Protein AF-A0A8T3XMV0-F1 (afdb_monomer)

Sequence (163 aa):
MKPFQNVVKEINRTLTEMILFENIVNTTIVFLVFYLILTVIDFSPFLAFIPALAYLGFYSYMSFRSYKPGIVESKYSPLREKLRTAADNVGLENPVVEELQYEVTSEMKNVGLSMFINPRTLSYRIFAVMVLSFLIIFTSTLNIKFLEFARKVPDIFAISRLM

Solvent-accessible surface area (backbone atoms only — not comparable to full-atom values): 9116 Å² total; per-residue (Å²): 130,67,67,51,61,48,52,55,50,50,53,52,47,54,52,48,56,47,53,52,49,54,50,50,53,52,28,49,42,51,25,50,54,42,28,44,54,28,47,37,65,72,41,74,47,75,59,23,53,55,65,21,51,51,49,42,52,52,52,50,56,52,58,71,67,54,61,79,67,54,62,61,45,70,74,34,75,83,52,34,59,59,50,48,54,44,60,78,43,69,86,55,96,43,76,70,54,52,51,50,40,50,52,51,44,53,51,57,70,68,52,55,70,66,80,80,50,61,65,67,65,54,50,55,51,54,50,49,45,52,54,50,54,50,50,43,54,52,43,62,72,68,62,53,39,53,62,58,52,64,62,48,53,62,56,58,60,52,56,68,72,77,111

Mean predicted aligned error: 12.95 Å

pLDDT: mean 73.53, std 13.19, range [45.25, 95.88]

Structure (mmCIF, N/CA/C/O backbone):
data_AF-A0A8T3XMV0-F1
#
_entry.id   AF-A0A8T3XMV0-F1
#
loop_
_atom_site.group_PDB
_atom_site.id
_atom_site.type_symbol
_atom_site.label_ato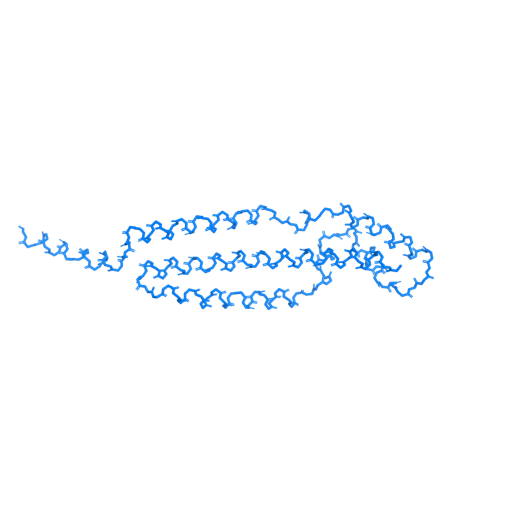m_id
_atom_site.label_alt_id
_atom_site.label_comp_id
_atom_site.label_asym_id
_atom_site.label_entity_id
_atom_site.label_seq_id
_atom_site.pdbx_PDB_ins_code
_atom_site.Cartn_x
_atom_site.Cartn_y
_atom_site.Cartn_z
_atom_site.occupancy
_atom_site.B_iso_or_equiv
_atom_site.auth_seq_id
_atom_site.auth_comp_id
_atom_site.auth_asym_id
_atom_site.auth_atom_id
_atom_site.pdbx_PDB_model_num
ATOM 1 N N . MET A 1 1 ? -25.821 2.381 26.642 1.00 52.81 1 MET A N 1
ATOM 2 C CA . MET A 1 1 ? -25.883 1.411 25.512 1.00 52.81 1 MET A CA 1
ATOM 3 C C . MET A 1 1 ? -25.260 1.876 24.179 1.00 52.81 1 MET A C 1
ATOM 5 O O . MET A 1 1 ? -24.504 1.109 23.607 1.00 52.81 1 MET A O 1
ATOM 9 N N . LYS A 1 2 ? -25.519 3.088 23.646 1.00 56.31 2 LYS A N 1
ATOM 10 C CA . LYS A 1 2 ? -24.987 3.537 22.328 1.00 56.31 2 LYS A CA 1
ATOM 11 C C . LYS A 1 2 ? -23.521 4.044 22.267 1.00 56.31 2 LYS A C 1
ATOM 13 O O . LYS A 1 2 ? -22.920 3.902 21.205 1.00 56.31 2 LYS A O 1
ATOM 18 N N . PRO A 1 3 ? -22.912 4.639 23.316 1.00 64.94 3 PRO A N 1
ATOM 19 C CA . PRO A 1 3 ? -21.634 5.340 23.143 1.00 64.94 3 PRO A CA 1
ATOM 20 C C . PRO A 1 3 ? -20.440 4.394 22.943 1.00 64.94 3 PRO A C 1
ATOM 22 O O . PRO A 1 3 ? -19.643 4.629 22.040 1.00 64.94 3 PRO A O 1
ATOM 25 N N . PHE A 1 4 ? -20.351 3.297 23.702 1.00 65.00 4 PHE A N 1
ATOM 26 C CA . PHE A 1 4 ? -19.241 2.338 23.614 1.00 65.00 4 PHE A CA 1
ATOM 27 C C . PHE A 1 4 ? -19.183 1.625 22.253 1.00 65.00 4 PHE A C 1
ATOM 29 O O . PHE A 1 4 ? -18.163 1.659 21.568 1.00 65.00 4 PHE A O 1
ATOM 36 N N . GLN A 1 5 ? -20.305 1.048 21.805 1.00 66.12 5 GLN A N 1
ATOM 37 C CA . GLN A 1 5 ? -20.382 0.371 20.504 1.00 66.12 5 GLN A CA 1
ATOM 38 C C . GLN A 1 5 ? -20.077 1.321 19.339 1.00 66.12 5 GLN A C 1
ATOM 40 O O . GLN A 1 5 ? -19.433 0.917 18.371 1.00 66.12 5 GLN A O 1
ATOM 45 N N . ASN A 1 6 ? -20.497 2.586 19.437 1.00 70.06 6 ASN A N 1
ATOM 46 C CA . ASN A 1 6 ? -20.202 3.591 18.421 1.00 70.06 6 ASN A CA 1
ATOM 47 C C . ASN A 1 6 ? -18.707 3.918 18.359 1.00 70.06 6 ASN A C 1
ATOM 49 O O . ASN A 1 6 ? -18.157 3.932 17.264 1.00 70.06 6 ASN A O 1
ATOM 53 N N . VAL A 1 7 ? -18.041 4.095 19.504 1.00 68.38 7 VAL A N 1
ATOM 54 C CA . VAL A 1 7 ? -16.595 4.378 19.561 1.00 68.38 7 VAL A CA 1
ATOM 55 C C . VAL A 1 7 ? -15.772 3.195 19.046 1.00 68.38 7 VAL A C 1
ATOM 57 O O . VAL A 1 7 ? -14.862 3.371 18.236 1.00 68.38 7 VAL A O 1
ATOM 60 N N . VAL A 1 8 ? -16.135 1.966 19.420 1.00 69.69 8 VAL A N 1
ATOM 61 C CA . VAL A 1 8 ? -15.483 0.752 18.899 1.00 69.69 8 VAL A CA 1
ATOM 62 C C . VAL A 1 8 ? -15.689 0.616 17.388 1.00 69.69 8 VAL A C 1
ATOM 64 O O . VAL A 1 8 ? -14.763 0.261 16.655 1.00 69.69 8 VAL A O 1
ATOM 67 N N . LYS A 1 9 ? -16.896 0.902 16.891 1.00 70.62 9 LYS A N 1
ATOM 68 C CA . LYS A 1 9 ? -17.205 0.860 15.457 1.00 70.62 9 LYS A CA 1
ATOM 69 C C . LYS A 1 9 ? -16.451 1.940 14.680 1.00 70.62 9 LYS A C 1
ATOM 71 O O . LYS A 1 9 ? -15.984 1.664 13.579 1.00 70.62 9 LYS A O 1
ATOM 76 N N . GLU A 1 10 ? -16.316 3.133 15.247 1.00 71.25 10 GLU A N 1
ATOM 77 C CA . GLU A 1 10 ? -15.574 4.252 14.666 1.00 71.25 10 GLU A CA 1
ATOM 78 C C . GLU A 1 10 ? -14.084 3.925 14.538 1.00 71.25 10 GLU A C 1
ATOM 80 O O . GLU A 1 10 ? -13.534 4.009 13.443 1.00 71.25 10 GLU A O 1
ATOM 85 N N . ILE A 1 11 ? -13.453 3.427 15.605 1.00 71.56 11 ILE A N 1
ATOM 86 C CA . ILE A 1 11 ? -12.041 3.020 15.575 1.00 71.56 11 ILE A CA 1
ATOM 87 C C . ILE A 1 11 ? -11.817 1.898 14.556 1.00 71.56 11 ILE A C 1
ATOM 89 O O . ILE A 1 11 ? -10.907 1.983 13.732 1.00 71.56 11 ILE A O 1
ATOM 93 N N . ASN A 1 12 ? -12.674 0.873 14.543 1.00 71.31 12 ASN A N 1
ATOM 94 C CA . ASN A 1 12 ? -12.577 -0.214 13.565 1.00 71.31 12 ASN A CA 1
ATOM 95 C C . ASN A 1 12 ? -12.748 0.268 12.121 1.00 71.31 12 ASN A C 1
ATOM 97 O O . ASN A 1 12 ? -12.075 -0.235 11.217 1.00 71.31 12 ASN A O 1
ATOM 101 N N . ARG A 1 13 ? -13.641 1.234 11.891 1.00 74.56 13 ARG A N 1
ATOM 102 C CA . ARG A 1 13 ? -13.824 1.845 10.576 1.00 74.56 13 ARG A CA 1
ATOM 103 C C . ARG A 1 13 ? -12.554 2.568 10.143 1.00 74.56 13 ARG A C 1
ATOM 105 O O . ARG A 1 13 ? -12.054 2.270 9.065 1.00 74.56 13 ARG A O 1
ATOM 112 N N . THR A 1 14 ? -11.994 3.418 10.997 1.00 71.69 14 THR A N 1
ATOM 113 C CA . THR A 1 14 ? -10.758 4.155 10.707 1.00 71.69 14 THR A CA 1
ATOM 114 C C . THR A 1 14 ? -9.579 3.216 10.449 1.00 71.69 14 THR A C 1
ATOM 116 O O . THR A 1 14 ? -8.825 3.411 9.498 1.00 71.69 14 THR A O 1
ATOM 119 N N . LEU A 1 15 ? -9.441 2.141 11.233 1.00 71.81 15 LEU A N 1
ATOM 120 C CA . LEU A 1 15 ? -8.428 1.105 11.000 1.00 71.81 15 LEU A CA 1
ATOM 121 C C . LEU A 1 15 ? -8.628 0.393 9.658 1.00 71.81 15 LEU A C 1
ATOM 123 O O . LEU A 1 15 ? -7.661 0.138 8.946 1.00 71.81 15 LEU A O 1
ATOM 127 N N . THR A 1 16 ? -9.875 0.089 9.294 1.00 71.56 16 THR A N 1
ATOM 128 C CA . THR A 1 16 ? -10.190 -0.555 8.012 1.00 71.56 16 THR A CA 1
ATOM 129 C C . THR A 1 16 ? -9.875 0.370 6.840 1.00 71.56 16 THR A C 1
ATOM 131 O O . THR A 1 16 ? -9.231 -0.058 5.886 1.00 71.56 16 THR A O 1
ATOM 134 N N . GLU A 1 17 ? -10.284 1.638 6.917 1.00 78.44 17 GLU A N 1
ATOM 135 C CA . GLU A 1 17 ? -9.969 2.661 5.914 1.00 78.44 17 GLU A CA 1
ATOM 136 C C . GLU A 1 17 ? -8.449 2.815 5.750 1.00 78.44 17 GLU A C 1
ATOM 138 O O . GLU A 1 17 ? -7.945 2.892 4.630 1.00 78.44 17 GLU A O 1
ATOM 143 N N . MET A 1 18 ? -7.699 2.746 6.851 1.00 76.56 18 MET A N 1
ATOM 144 C CA . MET A 1 18 ? -6.241 2.798 6.830 1.00 76.56 18 MET A CA 1
ATOM 145 C C . MET A 1 18 ? -5.585 1.565 6.206 1.00 76.56 18 MET A C 1
ATOM 147 O O . MET A 1 18 ? -4.686 1.713 5.381 1.00 76.56 18 MET A O 1
ATOM 151 N N . ILE A 1 19 ? -6.017 0.355 6.572 1.00 76.75 19 ILE A N 1
ATOM 152 C CA . ILE A 1 19 ? -5.503 -0.890 5.978 1.00 76.75 19 ILE A CA 1
ATOM 153 C C . ILE A 1 19 ? -5.787 -0.902 4.473 1.00 76.75 19 ILE A C 1
ATOM 155 O O . ILE A 1 19 ? -4.921 -1.269 3.679 1.00 76.75 19 ILE A O 1
ATOM 159 N N . LEU A 1 20 ? -6.979 -0.455 4.066 1.00 79.44 20 LEU A N 1
ATOM 160 C CA . LEU A 1 20 ? -7.325 -0.296 2.655 1.00 79.44 20 LEU A CA 1
ATOM 161 C C . LEU A 1 20 ? -6.396 0.704 1.964 1.00 79.44 20 LEU A C 1
ATOM 163 O O . LEU A 1 20 ? -5.870 0.392 0.898 1.00 79.44 20 LEU A O 1
ATOM 167 N N . PHE A 1 21 ? -6.138 1.861 2.577 1.00 84.25 21 PHE A N 1
ATOM 168 C CA . PHE A 1 21 ? -5.205 2.849 2.039 1.00 84.25 21 PHE A CA 1
ATOM 169 C C . PHE A 1 21 ? -3.791 2.275 1.870 1.00 84.25 21 PHE A C 1
ATOM 171 O O . PHE A 1 21 ? -3.196 2.397 0.800 1.00 84.25 21 PHE A O 1
ATOM 178 N N . GLU A 1 22 ? -3.265 1.590 2.887 1.00 83.00 22 GLU A N 1
ATOM 179 C CA 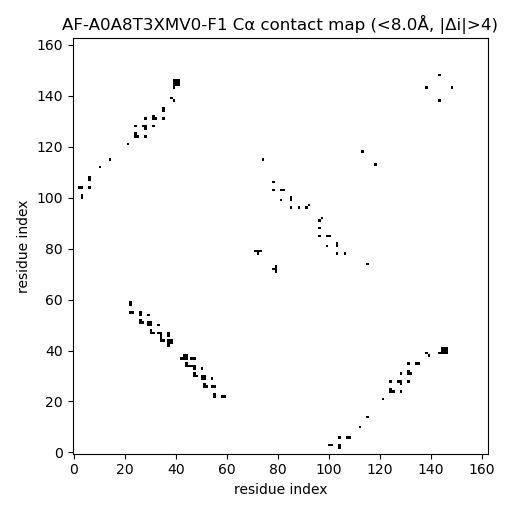. GLU A 1 22 ? -1.944 0.960 2.842 1.00 83.00 22 GLU A CA 1
ATOM 180 C C . GLU A 1 22 ? -1.854 -0.106 1.733 1.00 83.00 22 GLU A C 1
ATOM 182 O O . GLU A 1 22 ? -0.871 -0.154 0.985 1.00 83.00 22 GLU A O 1
ATOM 187 N N . ASN A 1 23 ? -2.901 -0.920 1.578 1.00 84.94 23 ASN A N 1
ATOM 188 C CA . ASN A 1 23 ? -2.993 -1.933 0.528 1.00 84.94 23 ASN A CA 1
ATOM 189 C C . ASN A 1 23 ? -3.072 -1.318 -0.875 1.00 84.94 23 ASN A C 1
ATOM 191 O O . ASN A 1 23 ? -2.448 -1.842 -1.801 1.00 84.94 23 ASN A O 1
ATOM 195 N N . ILE A 1 24 ? -3.785 -0.200 -1.040 1.00 86.38 24 ILE A N 1
ATOM 196 C CA . ILE A 1 24 ? -3.834 0.544 -2.304 1.00 86.38 24 ILE A CA 1
ATOM 197 C C . ILE A 1 24 ? -2.442 1.072 -2.650 1.00 86.38 24 ILE A C 1
ATOM 199 O O . ILE A 1 24 ? -1.966 0.827 -3.754 1.00 86.38 24 ILE A O 1
ATOM 203 N N . VAL A 1 25 ? -1.748 1.720 -1.707 1.00 89.50 25 VAL A N 1
ATOM 204 C CA . VAL A 1 25 ? -0.385 2.230 -1.935 1.00 89.50 25 VAL A CA 1
ATOM 205 C C . VAL A 1 25 ? 0.567 1.098 -2.337 1.00 89.50 25 VAL A C 1
ATOM 207 O O . VAL A 1 25 ? 1.306 1.238 -3.310 1.00 89.50 25 VAL A O 1
ATOM 210 N N . ASN A 1 26 ? 0.523 -0.046 -1.648 1.00 88.12 26 ASN A N 1
ATOM 211 C CA . ASN A 1 26 ? 1.341 -1.211 -2.003 1.00 88.12 26 ASN A CA 1
ATOM 212 C C . ASN A 1 26 ? 1.023 -1.747 -3.400 1.00 88.12 26 ASN A C 1
ATOM 214 O O . ASN A 1 26 ? 1.933 -2.038 -4.172 1.00 88.12 26 ASN A O 1
ATOM 218 N N . THR A 1 27 ? -0.262 -1.855 -3.733 1.00 89.88 27 THR A N 1
ATOM 219 C CA . THR A 1 27 ? -0.698 -2.301 -5.060 1.00 89.88 27 THR A CA 1
ATOM 220 C C . THR A 1 27 ? -0.192 -1.351 -6.141 1.00 89.88 27 THR A C 1
ATOM 222 O O . THR A 1 27 ? 0.311 -1.805 -7.167 1.00 89.88 27 THR A O 1
ATOM 225 N N . THR A 1 28 ? -0.256 -0.041 -5.899 1.00 91.62 28 THR A N 1
ATOM 226 C CA . THR A 1 28 ? 0.287 0.974 -6.806 1.00 91.62 28 THR A CA 1
ATOM 227 C C . THR A 1 28 ? 1.789 0.797 -7.006 1.00 91.62 28 THR A C 1
ATOM 229 O O . THR A 1 28 ? 2.253 0.862 -8.138 1.00 91.62 28 THR A O 1
ATOM 232 N N . ILE A 1 29 ? 2.560 0.512 -5.951 1.00 92.44 29 ILE A N 1
ATOM 233 C CA . ILE A 1 29 ? 3.999 0.229 -6.087 1.00 92.44 29 ILE A CA 1
ATOM 234 C C . ILE A 1 29 ? 4.227 -0.993 -6.980 1.00 92.44 29 ILE A C 1
ATOM 236 O O . ILE A 1 29 ? 5.021 -0.915 -7.914 1.00 92.44 29 ILE A O 1
ATOM 240 N N . VAL A 1 30 ? 3.519 -2.099 -6.730 1.00 91.19 30 VAL A N 1
ATOM 241 C CA . VAL A 1 30 ? 3.629 -3.321 -7.546 1.00 91.19 30 VAL A CA 1
ATOM 24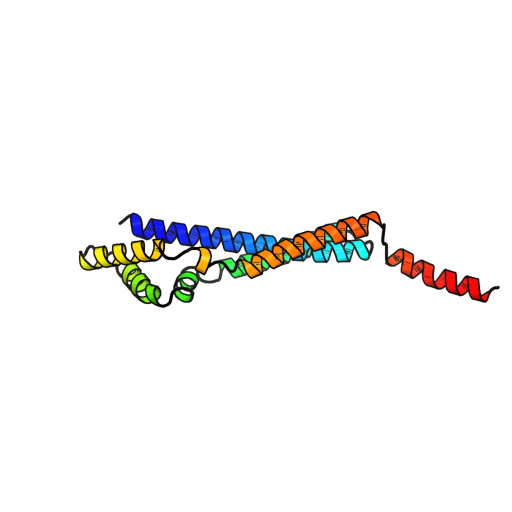2 C C . VAL A 1 30 ? 3.305 -3.014 -9.007 1.00 91.19 30 VAL A C 1
ATOM 244 O O . VAL A 1 30 ? 4.094 -3.345 -9.890 1.00 91.19 30 VAL A O 1
ATOM 247 N N . PHE A 1 31 ? 2.196 -2.318 -9.263 1.00 92.88 31 PHE A N 1
ATOM 248 C CA . PHE A 1 31 ? 1.820 -1.877 -10.602 1.00 92.88 31 PHE A CA 1
ATOM 249 C C . PHE A 1 31 ? 2.936 -1.069 -11.274 1.00 92.88 31 PHE A C 1
ATOM 251 O O . PHE A 1 31 ? 3.339 -1.404 -12.383 1.00 92.88 31 PHE A O 1
ATOM 258 N N . LEU A 1 32 ? 3.469 -0.046 -10.600 1.00 92.75 32 LEU A N 1
ATOM 259 C CA . LEU A 1 32 ? 4.500 0.832 -11.158 1.00 92.75 32 LEU A CA 1
ATOM 260 C C . LEU A 1 32 ? 5.809 0.090 -11.446 1.00 92.75 32 LEU A C 1
ATOM 262 O O . LEU A 1 32 ? 6.436 0.343 -12.472 1.00 92.75 32 LEU A O 1
ATOM 266 N N . VAL A 1 33 ? 6.213 -0.844 -10.582 1.00 92.81 33 VAL A N 1
ATOM 267 C CA . VAL A 1 33 ? 7.409 -1.670 -10.805 1.00 92.81 33 VAL A CA 1
ATOM 268 C C . VAL A 1 33 ? 7.241 -2.530 -12.056 1.00 92.81 33 VAL A C 1
ATOM 270 O O . VAL A 1 33 ? 8.100 -2.505 -12.935 1.00 92.81 33 VAL A O 1
ATOM 273 N N . PHE A 1 34 ? 6.125 -3.255 -12.176 1.00 91.19 34 PHE A N 1
ATOM 274 C CA . PHE A 1 34 ? 5.864 -4.074 -13.361 1.00 91.19 34 PHE A CA 1
ATOM 275 C C . PHE A 1 34 ? 5.708 -3.221 -14.620 1.00 91.19 34 PHE A C 1
ATOM 277 O O . PHE A 1 34 ? 6.249 -3.576 -15.663 1.00 91.19 34 PHE A O 1
ATOM 284 N N . TYR A 1 35 ? 5.033 -2.077 -14.524 1.00 90.75 35 TYR A N 1
ATOM 285 C CA . TYR A 1 35 ? 4.889 -1.139 -15.631 1.00 90.75 35 TYR A CA 1
ATOM 286 C C . TYR A 1 35 ? 6.253 -0.666 -16.138 1.00 90.75 35 TYR A C 1
ATOM 288 O O . TYR A 1 35 ? 6.508 -0.695 -17.342 1.00 90.75 35 TYR A O 1
ATOM 296 N N . LEU A 1 36 ? 7.148 -0.276 -15.227 1.00 89.50 36 LEU A N 1
ATOM 297 C CA . LEU A 1 36 ? 8.496 0.165 -15.570 1.00 89.50 36 LEU A CA 1
ATOM 298 C C . LEU A 1 36 ? 9.289 -0.956 -16.251 1.00 89.50 36 LEU A C 1
ATOM 300 O O . LEU A 1 36 ? 9.872 -0.724 -17.306 1.00 89.50 36 LEU A O 1
ATOM 304 N N . ILE A 1 37 ? 9.259 -2.176 -15.705 1.00 87.75 37 ILE A N 1
ATOM 305 C CA . ILE A 1 37 ? 9.949 -3.336 -16.292 1.00 87.75 37 ILE A CA 1
ATOM 306 C C . ILE A 1 37 ? 9.436 -3.623 -17.708 1.00 87.75 37 ILE A C 1
ATOM 308 O O . ILE A 1 37 ? 10.232 -3.773 -18.632 1.00 87.75 37 ILE A O 1
ATOM 312 N N . LEU A 1 38 ? 8.115 -3.672 -17.900 1.00 87.19 38 LEU A N 1
ATOM 313 C CA . LEU A 1 38 ? 7.523 -3.959 -19.209 1.00 87.19 38 LEU A CA 1
ATOM 314 C C . LEU A 1 38 ? 7.822 -2.860 -20.231 1.00 87.19 38 LEU A C 1
ATOM 316 O O . LEU A 1 38 ? 8.135 -3.171 -21.378 1.00 87.19 38 LEU A O 1
ATOM 320 N N . THR A 1 39 ? 7.800 -1.597 -19.798 1.00 84.62 39 THR A N 1
ATOM 321 C CA . THR A 1 39 ? 8.157 -0.449 -20.643 1.00 84.62 39 THR A CA 1
ATOM 322 C C . THR A 1 39 ? 9.607 -0.544 -21.118 1.00 84.62 39 THR A C 1
ATOM 324 O O . THR A 1 39 ? 9.885 -0.328 -22.292 1.00 84.62 39 THR A O 1
ATOM 327 N N . VAL A 1 40 ? 10.536 -0.926 -20.236 1.00 83.44 40 VAL A N 1
ATOM 328 C CA . VAL A 1 40 ? 11.962 -1.080 -20.576 1.00 83.44 40 VAL A CA 1
ATOM 329 C C . VAL A 1 40 ? 12.205 -2.215 -21.584 1.00 83.44 40 VAL A C 1
ATOM 331 O O . VAL A 1 40 ? 13.114 -2.123 -22.412 1.00 83.44 40 VAL A O 1
ATOM 334 N N . ILE A 1 41 ? 11.392 -3.276 -21.540 1.00 83.81 41 ILE A N 1
ATOM 335 C CA . ILE A 1 41 ? 11.503 -4.454 -22.421 1.00 83.81 41 ILE A CA 1
ATOM 336 C C . ILE A 1 41 ? 10.759 -4.243 -23.762 1.00 83.81 41 ILE A C 1
ATOM 338 O O . ILE A 1 41 ? 10.797 -5.112 -24.629 1.00 83.81 41 ILE A O 1
ATOM 342 N N . ASP A 1 42 ? 10.128 -3.081 -23.974 1.00 78.44 42 ASP A N 1
ATOM 343 C CA . ASP A 1 42 ? 9.268 -2.779 -25.137 1.00 78.44 42 ASP A CA 1
ATOM 344 C C . ASP A 1 42 ? 8.096 -3.776 -25.271 1.00 78.44 42 ASP A C 1
ATOM 346 O O . ASP A 1 42 ? 7.680 -4.165 -26.363 1.00 78.44 42 ASP A O 1
ATOM 350 N N . PHE A 1 4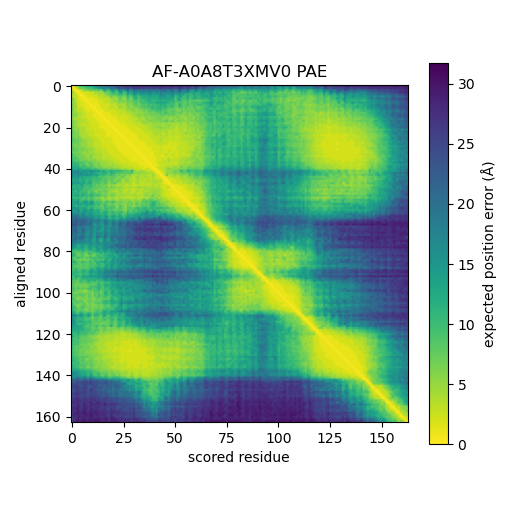3 ? 7.568 -4.232 -24.130 1.00 81.12 43 PHE A N 1
ATOM 351 C CA . PHE A 1 43 ? 6.409 -5.119 -24.056 1.00 81.12 43 PHE A CA 1
ATOM 352 C C . PHE A 1 43 ? 5.162 -4.347 -23.628 1.00 81.12 43 PHE A C 1
ATOM 354 O 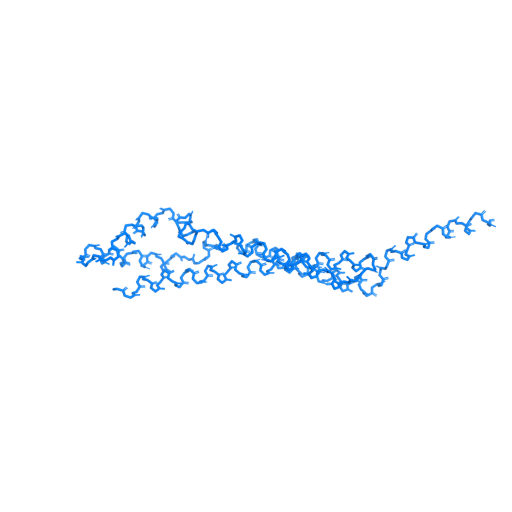O . PHE A 1 43 ? 5.270 -3.305 -22.987 1.00 81.12 43 PHE A O 1
ATOM 361 N N . SER A 1 44 ? 3.970 -4.866 -23.949 1.00 84.25 44 SER A N 1
ATOM 362 C CA . SER A 1 44 ? 2.692 -4.190 -23.673 1.00 84.25 44 SER A CA 1
ATOM 363 C C . SER A 1 44 ? 2.566 -3.790 -22.191 1.00 84.25 44 SER A C 1
ATOM 365 O O . SER A 1 44 ? 2.345 -4.666 -21.345 1.00 84.25 44 SER A O 1
ATOM 367 N N . PRO A 1 45 ? 2.645 -2.485 -21.848 1.00 81.56 45 PRO A N 1
ATOM 368 C CA . PRO A 1 45 ? 2.614 -2.037 -20.454 1.00 81.56 45 PRO A CA 1
ATOM 369 C C . PRO A 1 45 ? 1.271 -2.318 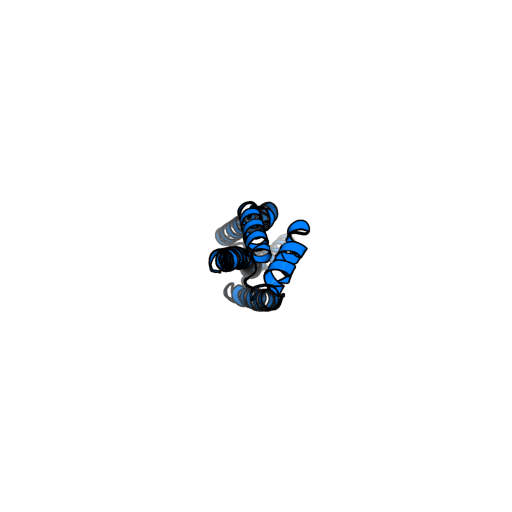-19.772 1.00 81.56 45 PRO A C 1
ATOM 371 O O . PRO A 1 45 ? 1.195 -2.426 -18.550 1.00 81.56 45 PRO A O 1
ATOM 374 N N . PHE A 1 46 ? 0.208 -2.517 -20.561 1.00 84.81 46 PHE A N 1
ATOM 375 C CA . PHE A 1 46 ? -1.114 -2.910 -20.075 1.00 84.81 46 PHE A CA 1
ATOM 376 C C . PHE A 1 46 ? -1.105 -4.246 -19.316 1.00 84.81 46 PHE A C 1
ATOM 378 O O . PHE A 1 46 ? -1.966 -4.476 -18.469 1.00 84.81 46 PHE A O 1
ATOM 385 N N . LEU A 1 47 ? -0.121 -5.119 -19.547 1.00 86.62 47 LEU A N 1
ATOM 386 C CA . LEU A 1 47 ? -0.014 -6.382 -18.814 1.00 86.62 47 LEU A CA 1
ATOM 387 C C . LEU A 1 47 ? 0.419 -6.195 -17.353 1.00 86.62 47 LEU A C 1
ATOM 389 O O . LEU A 1 47 ? 0.199 -7.102 -16.554 1.00 86.62 47 LEU A O 1
ATOM 393 N N . ALA A 1 48 ? 0.930 -5.019 -16.962 1.00 86.31 48 ALA A N 1
ATOM 394 C CA . ALA A 1 48 ? 1.238 -4.695 -15.565 1.00 86.31 48 ALA A CA 1
ATOM 395 C C . ALA A 1 48 ? -0.007 -4.678 -14.659 1.00 86.31 48 ALA A C 1
ATOM 397 O O . ALA A 1 48 ? 0.106 -4.850 -13.444 1.00 86.31 48 ALA A O 1
ATOM 398 N N . PHE A 1 49 ? -1.208 -4.535 -15.235 1.00 86.25 49 PHE A N 1
ATOM 399 C CA . PHE A 1 49 ? -2.457 -4.641 -14.481 1.00 86.25 49 PHE A CA 1
ATOM 400 C C . PHE A 1 49 ? -2.697 -6.046 -13.923 1.00 86.25 49 PHE A C 1
ATOM 402 O O . PHE A 1 49 ? -3.284 -6.171 -12.853 1.00 86.25 49 PHE A O 1
ATOM 409 N N . ILE A 1 50 ? -2.222 -7.101 -14.592 1.00 87.62 50 ILE A N 1
ATOM 410 C CA . ILE A 1 50 ? -2.437 -8.489 -14.161 1.00 87.62 50 ILE A CA 1
ATOM 411 C C . ILE A 1 50 ? -1.778 -8.770 -12.798 1.00 87.62 50 ILE A C 1
ATOM 413 O O . ILE A 1 50 ? -2.500 -9.149 -11.872 1.00 87.62 50 ILE A O 1
ATOM 417 N N . PRO A 1 51 ? -0.457 -8.564 -12.606 1.00 86.25 51 PRO A N 1
ATOM 418 C CA . PRO A 1 51 ? 0.173 -8.787 -11.308 1.00 86.25 51 PRO A CA 1
ATOM 419 C C . PRO A 1 51 ? -0.333 -7.810 -10.240 1.00 86.25 51 PRO A C 1
ATOM 421 O O . PRO A 1 51 ? -0.444 -8.200 -9.080 1.00 86.25 51 PRO A O 1
ATOM 424 N N . ALA A 1 52 ? -0.705 -6.579 -10.607 1.00 85.31 52 ALA A N 1
ATOM 425 C CA . ALA A 1 52 ? -1.280 -5.616 -9.668 1.00 85.31 52 ALA A CA 1
ATOM 426 C C . ALA A 1 52 ? -2.649 -6.069 -9.135 1.00 85.31 52 ALA A C 1
ATOM 428 O O . ALA A 1 52 ? -2.876 -6.075 -7.926 1.00 85.31 52 ALA A O 1
ATOM 429 N N . LEU A 1 53 ? -3.549 -6.507 -10.021 1.00 86.88 53 LEU A N 1
ATOM 430 C CA . LEU A 1 53 ? -4.864 -7.026 -9.639 1.00 86.88 53 LEU A CA 1
ATOM 431 C C . LEU A 1 53 ? -4.752 -8.341 -8.865 1.00 86.88 53 LEU A C 1
ATOM 433 O O . LEU A 1 53 ? -5.470 -8.526 -7.883 1.00 86.88 53 LEU A O 1
ATOM 437 N N . ALA A 1 54 ? -3.831 -9.227 -9.254 1.00 86.69 54 ALA A N 1
ATOM 438 C CA . ALA A 1 54 ? -3.555 -10.455 -8.513 1.00 86.69 54 ALA A CA 1
ATOM 439 C C . ALA A 1 54 ? -3.054 -10.155 -7.090 1.00 86.69 54 ALA A C 1
ATOM 441 O O . ALA A 1 54 ? -3.546 -10.747 -6.128 1.00 86.69 54 ALA A O 1
ATOM 442 N N . TYR A 1 55 ? -2.133 -9.197 -6.942 1.00 85.19 55 TYR A N 1
ATOM 443 C CA . TYR A 1 55 ? -1.622 -8.762 -5.643 1.00 85.19 55 TYR A CA 1
ATOM 444 C C . TYR A 1 55 ? -2.729 -8.155 -4.774 1.00 85.19 55 TYR A C 1
ATOM 446 O O . TYR A 1 55 ? -2.891 -8.552 -3.621 1.00 85.19 55 TYR A O 1
ATOM 454 N N . LEU A 1 56 ? -3.538 -7.248 -5.332 1.00 81.19 56 LEU A N 1
ATOM 455 C CA . LEU A 1 56 ? -4.651 -6.626 -4.616 1.00 81.19 56 LEU A CA 1
ATOM 456 C C . LEU A 1 56 ? -5.686 -7.665 -4.185 1.00 81.19 56 LEU A C 1
ATOM 458 O O . LEU A 1 56 ? -6.108 -7.659 -3.032 1.00 81.19 56 LEU A O 1
ATOM 462 N N . GLY A 1 57 ? -6.070 -8.577 -5.081 1.00 78.62 57 GLY A N 1
ATOM 463 C CA . GLY A 1 57 ? -7.035 -9.634 -4.790 1.00 78.62 57 GLY A CA 1
ATOM 464 C C . GLY A 1 57 ? -6.546 -10.573 -3.689 1.00 78.62 57 GLY A C 1
ATOM 465 O O . GLY A 1 57 ? -7.265 -10.804 -2.718 1.00 78.62 57 GLY A O 1
ATOM 466 N N . PHE A 1 58 ? -5.305 -11.055 -3.793 1.00 78.94 58 PHE A N 1
ATOM 467 C CA . PHE A 1 58 ? -4.708 -11.952 -2.804 1.00 78.94 58 PHE A CA 1
ATOM 468 C C 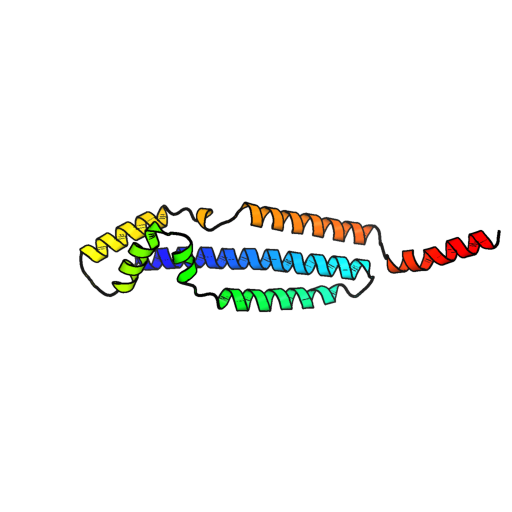. PHE A 1 58 ? -4.550 -11.278 -1.436 1.00 78.94 58 PHE A C 1
ATOM 470 O O . PHE A 1 58 ? -4.980 -11.823 -0.419 1.00 78.94 58 PHE A O 1
ATOM 477 N N . TYR A 1 59 ? -3.979 -10.071 -1.400 1.00 72.38 59 TYR A N 1
ATOM 478 C CA . TYR A 1 59 ? -3.686 -9.381 -0.146 1.00 72.38 59 TYR A CA 1
ATOM 479 C C . TYR A 1 59 ? -4.954 -8.850 0.526 1.00 72.38 59 TYR A C 1
ATOM 481 O O . TYR A 1 59 ? -5.097 -8.963 1.739 1.00 72.38 59 TYR A O 1
ATOM 489 N N . SER A 1 60 ? -5.916 -8.345 -0.252 1.00 67.81 60 SER A N 1
ATOM 490 C CA . SER A 1 60 ? -7.224 -7.934 0.265 1.00 67.81 60 SER A CA 1
ATOM 491 C C . SER A 1 60 ? -7.982 -9.137 0.832 1.00 67.81 60 SER A C 1
ATOM 493 O O . SER A 1 60 ? -8.437 -9.086 1.974 1.00 67.81 60 SER A O 1
ATOM 495 N N . TYR A 1 61 ? -8.028 -10.265 0.112 1.00 68.88 61 TYR 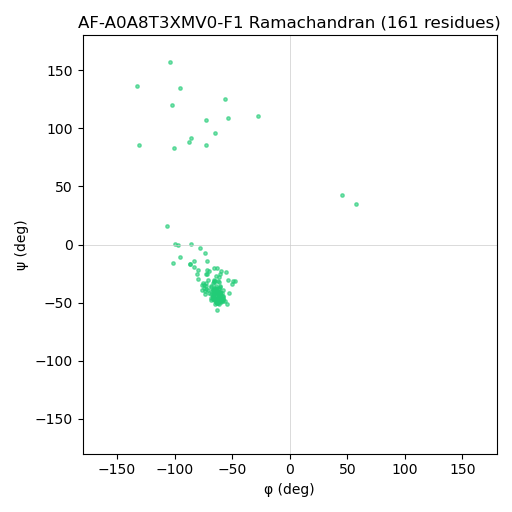A N 1
ATOM 496 C CA . TYR A 1 61 ? -8.657 -11.494 0.608 1.00 68.88 61 TYR A CA 1
ATOM 497 C C . TYR A 1 61 ? -8.011 -11.997 1.910 1.00 68.88 61 TYR A C 1
ATOM 499 O O . TYR A 1 61 ? -8.717 -12.357 2.853 1.00 68.88 61 TYR A O 1
ATOM 507 N N . MET A 1 62 ? -6.679 -11.954 2.003 1.00 62.28 62 MET A N 1
ATOM 508 C CA . MET A 1 62 ? -5.946 -12.330 3.214 1.00 62.28 62 MET A CA 1
ATOM 509 C C . MET A 1 62 ? -6.187 -11.337 4.369 1.00 62.28 62 MET A C 1
ATOM 511 O O . MET A 1 62 ? -6.446 -11.755 5.496 1.00 62.28 62 MET A O 1
ATOM 515 N N . SER A 1 63 ? -6.184 -10.025 4.100 1.00 56.84 63 SER A N 1
ATOM 516 C CA . SER A 1 63 ? -6.469 -8.974 5.090 1.00 56.84 63 SER A CA 1
ATOM 517 C C . SER A 1 63 ? -7.897 -9.037 5.632 1.00 56.84 63 SER A C 1
ATOM 519 O O . SER A 1 63 ? -8.099 -8.779 6.814 1.00 56.84 63 SER A O 1
ATOM 521 N N . PHE A 1 64 ? -8.888 -9.403 4.813 1.00 54.69 64 PHE A N 1
ATOM 522 C CA . PHE A 1 64 ? -10.271 -9.577 5.268 1.00 54.69 64 PHE A CA 1
ATOM 523 C C . PHE A 1 64 ? -10.471 -10.839 6.120 1.00 54.69 64 PHE A C 1
ATOM 525 O O . PHE A 1 64 ? -11.393 -10.873 6.938 1.00 54.69 64 PHE A O 1
ATOM 532 N N . ARG A 1 65 ? -9.621 -11.863 5.946 1.00 48.03 65 ARG A N 1
ATOM 533 C CA . ARG A 1 65 ? -9.698 -13.138 6.677 1.00 48.03 65 ARG A CA 1
ATOM 534 C C . ARG A 1 65 ? -8.955 -13.117 8.020 1.00 48.03 65 ARG A C 1
ATOM 536 O O . ARG A 1 65 ? -9.239 -13.948 8.881 1.00 48.03 65 ARG A O 1
ATOM 543 N N . SER A 1 66 ? -8.072 -12.144 8.237 1.00 45.94 66 SER A N 1
ATOM 544 C CA . SER A 1 66 ? -7.457 -11.879 9.540 1.00 45.94 66 SER A CA 1
ATOM 545 C C . SER A 1 66 ? -8.476 -11.252 10.503 1.00 45.94 66 SER A C 1
ATOM 547 O O . SER A 1 66 ? -8.891 -10.106 10.360 1.00 45.94 66 SER A O 1
ATOM 549 N N . TYR A 1 67 ? -8.904 -12.060 11.472 1.00 47.34 67 TYR A N 1
ATOM 550 C CA . TYR A 1 67 ? -9.802 -11.778 12.598 1.00 47.34 67 TYR A CA 1
ATOM 551 C C . TYR A 1 67 ? -9.809 -10.310 13.097 1.00 47.34 67 TYR A C 1
ATOM 553 O O . TYR A 1 67 ? -8.875 -9.843 13.748 1.00 47.34 67 TYR A O 1
ATOM 561 N N . LYS A 1 68 ? -10.924 -9.603 12.860 1.00 52.41 68 LYS A N 1
ATOM 562 C CA . LYS A 1 68 ? -11.167 -8.197 13.250 1.00 52.41 68 LYS A CA 1
ATOM 563 C C . LYS A 1 68 ? -11.124 -7.881 14.769 1.00 52.41 68 LYS A C 1
ATOM 565 O O . LYS A 1 68 ? -10.792 -6.744 15.087 1.00 52.41 68 LYS A O 1
ATOM 570 N N . PRO A 1 69 ? -11.386 -8.810 15.715 1.00 45.25 69 PRO A N 1
ATOM 571 C CA . PRO A 1 69 ? -11.220 -8.533 17.153 1.00 45.25 69 PRO A CA 1
ATOM 572 C C . PRO A 1 69 ? -9.753 -8.545 17.623 1.00 45.25 69 PRO A C 1
ATOM 574 O O . PRO A 1 69 ? -9.358 -7.733 18.457 1.00 45.25 69 PRO A O 1
ATOM 577 N N . GLY A 1 70 ? -8.919 -9.413 17.037 1.00 46.88 70 GLY A N 1
ATOM 578 C CA . GLY A 1 70 ? -7.541 -9.644 17.490 1.00 46.88 70 GLY A CA 1
ATOM 579 C C . GLY A 1 70 ? -6.585 -8.473 17.237 1.00 46.88 70 GLY A C 1
ATOM 580 O O . GLY A 1 70 ? -5.592 -8.329 17.941 1.00 46.88 70 GLY A O 1
ATOM 581 N N . ILE A 1 71 ? -6.889 -7.601 16.271 1.00 50.53 71 ILE A N 1
ATOM 582 C CA . ILE A 1 71 ? -6.060 -6.430 15.923 1.00 50.53 71 ILE A CA 1
ATOM 583 C C . ILE A 1 71 ? -6.163 -5.328 16.990 1.00 50.53 71 ILE A C 1
ATOM 585 O O . ILE A 1 71 ? -5.186 -4.625 17.262 1.00 50.53 71 ILE A O 1
ATOM 589 N N . VAL A 1 72 ? -7.334 -5.192 17.620 1.00 51.16 72 VAL A N 1
ATOM 590 C CA . VAL A 1 72 ? -7.547 -4.266 18.742 1.00 51.16 72 VAL A CA 1
ATOM 591 C C . VAL A 1 72 ? -6.927 -4.853 20.017 1.00 51.16 72 VAL A C 1
ATOM 593 O O . VAL A 1 72 ? -6.247 -4.138 20.752 1.00 51.16 72 VAL A O 1
ATOM 596 N N . GLU A 1 73 ? -7.052 -6.170 20.220 1.00 46.94 73 GLU A N 1
ATOM 597 C CA . GLU A 1 73 ? -6.437 -6.898 21.341 1.00 46.94 73 GLU A CA 1
ATOM 598 C C . GLU A 1 73 ? -4.900 -6.939 21.287 1.00 46.94 73 GLU A C 1
ATOM 600 O O . GLU A 1 73 ? -4.252 -6.929 22.334 1.00 46.94 73 GLU A O 1
ATOM 605 N N . SER A 1 74 ? -4.294 -6.982 20.094 1.00 49.50 74 SER A N 1
ATOM 606 C CA . SER A 1 74 ? -2.840 -7.127 19.938 1.00 49.50 74 SER A CA 1
ATOM 607 C C . SER A 1 74 ? -2.058 -5.829 20.133 1.00 49.50 74 SER A C 1
ATOM 609 O O . SER A 1 74 ? -0.856 -5.879 20.378 1.00 49.50 74 SER A O 1
ATOM 611 N N . LYS A 1 75 ? -2.701 -4.665 19.975 1.00 55.16 75 LYS A N 1
ATOM 612 C CA . LYS A 1 75 ? -2.016 -3.359 20.011 1.00 55.16 75 LYS A CA 1
ATOM 613 C C . LYS A 1 75 ? -2.164 -2.601 21.331 1.00 55.16 75 LYS A C 1
ATOM 615 O O . LYS A 1 75 ? -1.358 -1.714 21.581 1.00 55.16 75 LYS A O 1
ATOM 620 N N . TYR A 1 76 ? -3.109 -2.976 22.197 1.00 57.09 76 TYR A N 1
ATOM 621 C CA . TYR A 1 76 ? -3.312 -2.322 23.494 1.00 57.09 76 TYR A CA 1
ATOM 622 C C . TYR A 1 76 ? -3.401 -3.327 24.646 1.00 57.09 76 TYR A C 1
ATOM 624 O O . TYR A 1 76 ? -4.482 -3.708 25.088 1.00 57.09 76 TYR A O 1
ATOM 632 N N . SER A 1 77 ? -2.235 -3.716 25.172 1.00 54.53 77 SER A N 1
ATOM 633 C CA . SER A 1 77 ? -2.110 -4.632 26.320 1.00 54.53 77 SER A CA 1
ATOM 634 C C . SER A 1 77 ? -2.936 -4.213 27.559 1.00 54.53 77 SER A C 1
ATOM 636 O O . SER A 1 77 ? -3.602 -5.080 28.123 1.00 54.53 77 SER A O 1
ATOM 638 N N . PRO A 1 78 ? -2.999 -2.918 27.958 1.00 59.25 78 PRO A N 1
ATOM 639 C CA . PRO A 1 78 ? -3.748 -2.499 29.152 1.00 59.25 78 PRO A CA 1
ATOM 640 C C . PRO A 1 78 ? -5.273 -2.504 28.967 1.00 59.25 78 PRO A C 1
ATOM 642 O O . PRO A 1 78 ? -6.003 -2.834 29.896 1.00 59.25 78 PRO A O 1
ATOM 645 N N . LEU A 1 79 ? -5.766 -2.169 27.766 1.00 61.97 79 LEU A N 1
ATOM 646 C CA . LEU A 1 79 ? -7.207 -2.164 27.482 1.00 61.97 79 LEU A CA 1
ATOM 647 C C . LEU A 1 79 ? -7.736 -3.548 27.115 1.00 61.97 79 LEU A C 1
ATOM 649 O O . LEU A 1 79 ? -8.946 -3.726 27.108 1.00 61.97 79 LEU A O 1
ATOM 653 N N . ARG A 1 80 ? -6.878 -4.529 26.808 1.00 66.12 80 ARG A N 1
ATOM 654 C CA . ARG A 1 80 ? -7.306 -5.859 26.352 1.00 66.12 80 ARG A CA 1
ATOM 655 C C . ARG A 1 80 ? -8.250 -6.531 27.344 1.00 66.12 80 ARG A C 1
ATOM 657 O O . ARG A 1 80 ? -9.298 -7.030 26.949 1.00 66.12 80 ARG A O 1
ATOM 664 N N . GLU A 1 81 ? -7.880 -6.539 28.621 1.00 67.44 81 GLU A N 1
ATOM 665 C CA . GLU A 1 81 ? -8.699 -7.153 29.666 1.00 67.44 81 GLU A CA 1
ATOM 666 C C . GLU A 1 81 ? -9.988 -6.359 29.895 1.00 67.44 81 GLU A C 1
ATOM 668 O O . GLU A 1 81 ? -11.068 -6.941 29.853 1.00 67.44 81 GLU A O 1
ATOM 673 N N . LYS A 1 82 ? -9.899 -5.028 30.029 1.00 69.50 82 LYS A N 1
ATOM 674 C CA . LYS A 1 82 ? -11.075 -4.167 30.224 1.00 69.50 82 LYS A CA 1
ATOM 675 C C . LYS A 1 82 ? -12.056 -4.243 29.042 1.00 69.50 82 LYS A C 1
ATOM 677 O O . LYS A 1 82 ? -13.260 -4.322 29.259 1.00 69.50 82 LYS A O 1
ATOM 682 N N . LEU A 1 83 ? -11.559 -4.281 27.801 1.00 68.88 83 LEU A N 1
ATOM 683 C CA . LEU A 1 83 ? -12.356 -4.434 26.577 1.00 68.88 83 LEU A CA 1
ATOM 684 C C . LEU A 1 83 ? -13.022 -5.801 26.496 1.00 68.88 83 LEU A C 1
ATOM 686 O O . LEU A 1 83 ? -14.190 -5.867 26.126 1.00 68.88 83 LEU A O 1
ATOM 690 N N . ARG A 1 84 ? -12.301 -6.877 26.837 1.00 70.25 84 ARG A N 1
ATOM 691 C CA . ARG A 1 84 ? -12.857 -8.233 26.821 1.00 70.25 84 ARG A CA 1
ATOM 692 C C . ARG A 1 84 ? -13.939 -8.382 27.882 1.00 70.25 84 ARG A C 1
ATOM 694 O O . ARG A 1 84 ? -15.045 -8.789 27.559 1.00 70.25 84 ARG A O 1
ATOM 701 N N . THR A 1 85 ? -13.673 -7.922 29.102 1.00 75.75 85 THR A N 1
ATOM 702 C CA . THR A 1 85 ? -14.659 -7.914 30.189 1.00 75.75 85 THR A CA 1
ATOM 703 C C . THR A 1 85 ? -15.864 -7.036 29.847 1.00 75.75 85 THR A C 1
ATOM 705 O O . THR A 1 85 ? -16.998 -7.449 30.071 1.00 75.75 85 THR A O 1
ATOM 708 N N . ALA A 1 86 ? -15.668 -5.861 29.243 1.00 71.19 86 ALA A N 1
ATOM 709 C CA . ALA A 1 86 ? -16.778 -5.026 28.790 1.00 71.19 86 ALA A CA 1
ATOM 710 C C . ALA A 1 86 ? -17.591 -5.700 27.670 1.00 71.19 86 ALA A C 1
ATOM 712 O O . ALA A 1 86 ? -18.816 -5.626 27.703 1.00 71.19 86 ALA A O 1
ATOM 713 N N . ALA A 1 87 ? -16.929 -6.368 26.715 1.00 70.25 87 ALA A N 1
ATOM 714 C CA . ALA A 1 87 ? -17.553 -7.085 25.601 1.00 70.25 87 ALA A CA 1
ATOM 715 C C . ALA A 1 87 ? -18.357 -8.311 26.063 1.00 70.25 87 ALA A C 1
ATOM 717 O O . ALA A 1 87 ? -19.500 -8.480 25.639 1.00 70.25 87 ALA A O 1
ATOM 718 N N . ASP A 1 88 ? -17.796 -9.114 26.968 1.00 75.19 88 ASP A N 1
ATOM 719 C CA . ASP A 1 88 ? -18.431 -10.313 27.527 1.00 75.19 88 ASP A CA 1
ATOM 720 C C . ASP A 1 88 ? -19.687 -9.963 28.346 1.00 75.19 88 ASP A C 1
ATOM 722 O O . ASP A 1 88 ? -20.629 -10.749 28.422 1.00 75.19 88 ASP A O 1
ATOM 726 N N . ASN A 1 89 ? -19.737 -8.748 28.906 1.00 74.94 89 ASN A N 1
ATOM 727 C CA . ASN A 1 89 ? -20.839 -8.259 29.734 1.00 74.94 89 ASN A CA 1
ATOM 728 C C . ASN A 1 89 ? -21.733 -7.220 29.017 1.00 74.94 89 ASN A C 1
ATOM 730 O O . ASN A 1 89 ? -22.532 -6.553 29.669 1.00 74.94 89 ASN A O 1
ATOM 734 N N . VAL A 1 90 ? -21.664 -7.099 27.677 1.00 66.69 90 VAL A N 1
ATOM 735 C CA . VAL A 1 90 ? -22.457 -6.135 26.867 1.00 66.69 90 VAL A CA 1
ATOM 736 C C . VAL A 1 90 ? -23.975 -6.247 27.078 1.00 66.69 90 VAL A C 1
ATOM 738 O O . VAL A 1 90 ? -24.693 -5.279 26.833 1.00 66.69 90 VAL A O 1
ATOM 741 N N . GLY A 1 91 ? -24.470 -7.405 27.523 1.00 66.81 91 GLY A N 1
ATOM 742 C CA . GLY A 1 91 ? -25.894 -7.656 27.771 1.00 66.81 91 GLY A CA 1
ATOM 743 C C . GLY A 1 91 ? -26.355 -7.486 29.221 1.00 66.81 91 GLY A C 1
ATOM 744 O O . GLY A 1 91 ? -27.530 -7.716 29.490 1.00 66.81 91 GLY A O 1
ATOM 745 N N . LEU A 1 92 ? -25.465 -7.134 30.154 1.00 73.50 92 LEU A N 1
ATOM 746 C CA . LEU A 1 92 ? -25.800 -7.013 31.572 1.00 73.50 92 LEU A CA 1
ATOM 747 C C . LEU A 1 92 ? -25.960 -5.545 31.969 1.00 73.50 92 LEU A C 1
ATOM 749 O O . LEU A 1 92 ? -25.024 -4.752 31.876 1.00 73.50 92 LEU A O 1
ATOM 753 N N . GLU A 1 93 ? -27.149 -5.194 32.454 1.00 66.94 93 GLU A N 1
ATOM 754 C CA . GLU A 1 93 ? -27.435 -3.876 33.019 1.00 66.94 93 GLU A CA 1
ATOM 755 C C . GLU A 1 93 ? -27.071 -3.882 34.509 1.00 66.94 93 GLU A C 1
ATOM 757 O O . GLU A 1 93 ? -27.880 -4.213 35.374 1.00 66.94 93 GLU A O 1
ATOM 762 N N . ASN A 1 94 ? -25.808 -3.572 34.809 1.00 77.94 94 ASN A N 1
ATOM 763 C CA . ASN A 1 94 ? -25.311 -3.386 36.172 1.00 77.94 94 ASN A CA 1
ATOM 764 C C . ASN A 1 94 ? -24.475 -2.092 36.237 1.00 77.94 94 ASN A C 1
ATOM 766 O O . ASN A 1 94 ? -23.641 -1.891 35.350 1.00 77.94 94 ASN A O 1
ATOM 770 N N . PRO A 1 95 ? -24.638 -1.244 37.273 1.00 77.81 95 PRO A N 1
ATOM 771 C CA . PRO A 1 95 ? -23.839 -0.028 37.458 1.00 77.81 95 PRO A CA 1
ATOM 772 C C . PRO A 1 95 ? -22.317 -0.238 37.359 1.00 77.81 95 PRO A C 1
ATOM 774 O O . PRO A 1 95 ? -21.627 0.608 36.800 1.00 77.81 95 PRO A O 1
ATOM 777 N N . VAL A 1 96 ? -21.786 -1.388 37.796 1.00 78.94 96 VAL A N 1
ATOM 778 C CA . VAL A 1 96 ? -20.348 -1.716 37.667 1.00 78.94 96 VAL A CA 1
ATOM 779 C C . VAL A 1 96 ? -19.926 -1.878 36.199 1.00 78.94 96 VAL A C 1
ATOM 781 O O . VAL A 1 96 ? -18.835 -1.472 35.802 1.00 78.94 96 VAL A O 1
ATOM 784 N N . VAL A 1 97 ? -20.793 -2.466 35.371 1.00 76.88 97 VAL A N 1
ATOM 785 C CA . VAL A 1 97 ? -20.539 -2.666 33.935 1.00 76.88 97 VAL A CA 1
ATOM 786 C C . VAL A 1 97 ? -20.641 -1.339 33.185 1.00 76.88 97 VAL A C 1
ATOM 788 O O . VAL A 1 97 ? -19.876 -1.101 32.253 1.00 76.88 97 VAL A O 1
ATOM 791 N N . GLU A 1 98 ? -21.553 -0.458 33.596 1.00 77.69 98 GLU A N 1
ATOM 792 C CA . GLU A 1 98 ? -21.702 0.872 33.004 1.00 77.69 98 GLU A CA 1
ATOM 793 C C . GLU A 1 98 ? -20.482 1.761 33.277 1.00 77.69 98 GLU A C 1
ATOM 795 O O . GLU A 1 98 ? -19.964 2.398 32.356 1.00 77.69 98 GLU A O 1
ATOM 800 N N . GLU A 1 99 ? -19.966 1.737 34.506 1.00 80.38 99 GLU A N 1
ATOM 801 C CA . GLU A 1 99 ? -18.743 2.448 34.880 1.00 80.38 99 GLU A CA 1
ATOM 802 C C . GLU A 1 99 ? -17.521 1.906 34.120 1.00 80.38 99 GLU A C 1
ATOM 804 O O . GLU A 1 99 ? -16.774 2.684 33.521 1.00 80.38 99 GLU A O 1
ATOM 809 N N . LEU A 1 100 ? -17.389 0.577 34.012 1.00 79.75 100 LEU A N 1
ATOM 810 C CA . LEU A 1 100 ? -16.345 -0.064 33.206 1.00 79.75 100 LEU A CA 1
ATOM 811 C C . LEU A 1 100 ? -16.431 0.350 31.726 1.00 79.75 100 LEU A C 1
ATOM 813 O O . LEU A 1 100 ? -15.421 0.675 31.102 1.00 79.75 100 LEU A O 1
ATOM 817 N N . GLN A 1 101 ? -17.631 0.372 31.140 1.00 74.50 101 GLN A N 1
ATOM 818 C CA . GLN A 1 101 ? -17.827 0.805 29.753 1.00 74.50 101 GLN A CA 1
ATOM 819 C C . GLN A 1 101 ? -17.477 2.284 29.554 1.00 74.50 101 GLN A C 1
ATOM 821 O O . GLN A 1 101 ? -16.921 2.646 28.511 1.00 74.50 101 GLN A O 1
ATOM 826 N N . TYR A 1 102 ? -17.791 3.144 30.525 1.00 79.44 102 TYR A N 1
ATOM 827 C CA . TYR A 1 102 ? -17.443 4.562 30.486 1.00 79.44 102 TYR A CA 1
ATOM 828 C C . TYR A 1 102 ? -15.926 4.772 30.545 1.00 79.44 102 TYR A C 1
ATOM 830 O O . TYR A 1 102 ? -15.376 5.496 29.711 1.00 79.44 102 TYR A O 1
ATOM 838 N N . GLU A 1 103 ? -15.247 4.087 31.466 1.00 77.19 103 GLU A N 1
ATOM 839 C CA . GLU A 1 103 ? -13.794 4.137 31.627 1.00 77.19 103 GLU A CA 1
ATOM 840 C C . GLU A 1 103 ? -13.081 3.684 30.347 1.00 77.19 103 GLU A C 1
ATOM 842 O O . GLU A 1 103 ? -12.264 4.423 29.796 1.00 77.19 103 GLU A O 1
ATOM 847 N N . VAL A 1 104 ? -13.478 2.535 29.788 1.00 73.44 104 VAL A N 1
ATOM 848 C CA . VAL A 1 104 ? -12.920 2.022 28.529 1.00 73.44 104 VAL A CA 1
ATOM 849 C C . VAL A 1 104 ? -13.182 2.985 27.373 1.00 73.44 104 VAL A C 1
ATOM 851 O O . VAL A 1 104 ? -12.292 3.233 26.564 1.00 73.44 104 VAL A O 1
ATOM 854 N N . THR A 1 105 ? -14.376 3.576 27.289 1.00 72.00 105 THR A N 1
ATOM 855 C CA . THR A 1 105 ? -14.693 4.556 26.237 1.00 72.00 105 THR A CA 1
ATOM 856 C C . THR A 1 105 ? -13.815 5.805 26.349 1.00 72.00 105 THR A C 1
ATOM 858 O O . THR A 1 105 ? -13.360 6.334 25.334 1.00 72.00 105 THR A O 1
ATOM 861 N N . SER A 1 106 ? -13.574 6.286 27.570 1.00 73.06 106 SER A N 1
ATOM 862 C CA . SER A 1 106 ? -12.708 7.435 27.837 1.00 73.06 106 SER A CA 1
ATOM 863 C C . SER A 1 106 ? -11.251 7.130 27.481 1.00 73.06 106 SER A C 1
ATOM 865 O O . SER A 1 106 ? -10.609 7.897 26.763 1.00 73.06 106 SER A O 1
ATOM 867 N N . GLU A 1 107 ? -10.743 5.966 27.892 1.00 71.94 107 GLU A N 1
ATOM 868 C CA . GLU A 1 107 ? -9.399 5.514 27.535 1.00 71.94 107 GLU A CA 1
ATOM 869 C C . GLU A 1 107 ? -9.250 5.345 26.016 1.00 71.94 107 GLU A C 1
ATOM 871 O O . GLU A 1 107 ? -8.304 5.876 25.443 1.00 71.94 107 GLU A O 1
ATOM 876 N N . MET A 1 108 ? -10.210 4.716 25.326 1.00 68.94 108 MET A N 1
ATOM 877 C CA . MET A 1 108 ? -10.191 4.547 23.864 1.00 68.94 108 MET A CA 1
ATOM 878 C C . MET A 1 108 ? -10.209 5.870 23.088 1.00 68.94 108 MET A C 1
ATOM 880 O O . MET A 1 108 ? -9.630 5.944 22.009 1.00 68.94 108 MET A O 1
ATOM 884 N N . LYS A 1 109 ? -10.854 6.919 23.611 1.00 69.50 109 LYS A N 1
ATOM 885 C CA . LYS A 1 109 ? -10.800 8.262 23.008 1.00 69.50 109 LYS A CA 1
ATOM 886 C C . LYS A 1 109 ? -9.431 8.923 23.173 1.00 69.50 109 LYS A C 1
ATOM 888 O O . LYS A 1 109 ? -9.028 9.705 22.317 1.00 69.50 109 LYS A O 1
ATOM 893 N N . ASN A 1 110 ? -8.728 8.608 24.260 1.00 66.50 110 ASN A N 1
ATOM 894 C CA . ASN A 1 110 ? -7.374 9.091 24.536 1.00 66.50 110 ASN A CA 1
ATOM 895 C C . ASN A 1 110 ? -6.290 8.253 23.841 1.00 66.50 110 ASN A C 1
ATOM 897 O O . ASN A 1 110 ? -5.163 8.712 23.652 1.00 66.50 110 ASN A O 1
ATOM 901 N N . VAL A 1 111 ? -6.629 7.032 23.431 1.00 64.88 111 VAL A N 1
ATOM 902 C CA . VAL A 1 111 ? -5.821 6.197 22.550 1.00 64.88 111 VAL A CA 1
ATOM 903 C C . VAL A 1 111 ? -5.725 6.876 21.183 1.00 64.88 111 VAL A C 1
ATOM 905 O O . VAL A 1 111 ? -6.602 6.781 20.326 1.00 64.88 111 VAL A O 1
ATOM 908 N N . GLY A 1 112 ? -4.630 7.609 20.988 1.00 59.41 112 GLY A N 1
ATOM 909 C CA . GLY A 1 112 ? -4.339 8.264 19.723 1.00 59.41 112 GLY A CA 1
ATOM 910 C C . GLY A 1 112 ? -4.316 7.239 18.594 1.00 59.41 112 GLY A C 1
ATOM 911 O O . GLY A 1 112 ? -3.549 6.274 18.638 1.00 59.41 112 GLY A O 1
ATOM 912 N N . LEU A 1 113 ? -5.116 7.479 17.550 1.00 59.88 113 LEU A N 1
ATOM 913 C CA . LEU A 1 113 ? -5.115 6.683 16.318 1.00 59.88 113 LEU A CA 1
ATOM 914 C C . LEU A 1 113 ? -3.691 6.459 15.792 1.00 59.88 113 LEU A C 1
ATOM 916 O O . LEU A 1 113 ? -3.401 5.389 15.270 1.00 59.88 113 LEU A O 1
ATOM 920 N N . SER A 1 114 ? -2.800 7.431 16.027 1.00 57.72 114 SER A N 1
ATOM 921 C CA . SER A 1 114 ? -1.358 7.404 15.764 1.00 57.72 114 SER A CA 1
ATOM 922 C C . SER A 1 114 ? -0.629 6.161 16.279 1.00 57.72 114 SER A C 1
ATOM 924 O O . SER A 1 114 ? 0.315 5.739 15.623 1.00 57.72 114 SER A O 1
ATOM 926 N N . MET A 1 115 ? -1.059 5.532 17.381 1.00 60.19 115 MET A N 1
ATOM 927 C CA . MET A 1 115 ? -0.428 4.306 17.895 1.00 60.19 115 MET A CA 1
ATOM 928 C C . MET A 1 115 ? -0.728 3.082 17.012 1.00 60.19 115 MET A C 1
ATOM 930 O O . MET A 1 115 ? 0.023 2.106 16.990 1.00 60.19 115 MET A O 1
ATOM 934 N N . PHE A 1 116 ? -1.803 3.140 16.222 1.00 60.56 116 PHE A N 1
ATOM 935 C CA . PHE A 1 116 ? -2.114 2.118 15.230 1.00 60.56 116 PHE A CA 1
ATOM 936 C C . PHE A 1 116 ? -1.430 2.366 13.882 1.00 60.56 116 PHE A C 1
ATOM 938 O O . PHE A 1 116 ? -1.313 1.417 13.102 1.00 60.56 116 PHE A O 1
ATOM 945 N N . ILE A 1 117 ? -0.938 3.582 13.635 1.00 63.03 117 ILE A N 1
ATOM 946 C CA . ILE A 1 117 ? -0.298 3.999 12.384 1.00 63.03 117 ILE A CA 1
ATOM 947 C C . ILE A 1 117 ? 1.215 3.857 12.512 1.00 63.03 117 ILE A C 1
ATOM 949 O O . ILE A 1 117 ? 1.814 4.338 13.466 1.00 63.03 117 ILE A O 1
ATOM 953 N N . ASN A 1 118 ? 1.864 3.292 11.495 1.00 67.62 118 ASN A N 1
ATOM 954 C CA . ASN A 1 118 ? 3.303 3.460 11.303 1.00 67.62 118 ASN A CA 1
ATOM 955 C C . ASN A 1 118 ? 3.542 4.519 10.213 1.00 67.62 118 ASN A C 1
ATOM 957 O O . ASN A 1 118 ? 3.749 4.172 9.051 1.00 67.62 118 ASN A O 1
ATOM 961 N N . PRO A 1 119 ? 3.518 5.828 10.537 1.00 71.00 119 PRO A N 1
ATOM 962 C CA . PRO A 1 119 ? 3.615 6.884 9.526 1.00 71.00 119 PRO A CA 1
ATOM 963 C C . PRO A 1 119 ? 4.933 6.830 8.746 1.00 71.00 119 PRO A C 1
ATOM 965 O O . PRO A 1 119 ? 4.974 7.198 7.574 1.00 71.00 119 PRO A O 1
ATOM 968 N N . ARG A 1 120 ? 6.008 6.315 9.361 1.00 77.88 120 ARG A N 1
ATOM 969 C CA . ARG A 1 120 ? 7.308 6.145 8.699 1.00 77.88 120 ARG A CA 1
ATOM 970 C C . ARG A 1 120 ? 7.215 5.202 7.502 1.00 77.88 120 ARG A C 1
ATOM 972 O O . ARG A 1 120 ? 7.650 5.569 6.417 1.00 77.88 120 ARG A O 1
ATOM 979 N N . THR A 1 121 ? 6.639 4.012 7.676 1.00 79.50 121 THR A N 1
ATOM 980 C CA . THR A 1 121 ? 6.563 3.012 6.597 1.00 79.50 121 THR A CA 1
ATOM 981 C C . THR A 1 121 ? 5.669 3.493 5.462 1.00 79.50 121 THR A C 1
ATOM 983 O O . THR A 1 121 ? 6.022 3.324 4.297 1.00 79.50 121 THR A O 1
ATOM 986 N N . LEU A 1 122 ? 4.552 4.145 5.789 1.00 82.88 122 LEU A N 1
ATOM 987 C CA . LEU A 1 122 ? 3.651 4.723 4.797 1.00 82.88 122 LEU A CA 1
ATOM 988 C C . LEU A 1 122 ? 4.327 5.847 3.998 1.00 82.88 122 LEU A C 1
ATOM 990 O O . LEU A 1 122 ? 4.229 5.872 2.773 1.00 82.88 122 LEU A O 1
ATOM 994 N N . SER A 1 123 ? 5.071 6.725 4.674 1.00 86.00 123 SER A N 1
ATOM 995 C CA . SER A 1 123 ? 5.803 7.823 4.035 1.00 86.00 123 SER A CA 1
ATOM 996 C C . SER A 1 123 ? 6.853 7.316 3.038 1.00 86.00 123 SER A C 1
ATOM 998 O O . SER A 1 123 ? 6.874 7.758 1.890 1.00 86.00 123 SER A O 1
ATOM 1000 N N . TYR A 1 124 ? 7.654 6.307 3.411 1.00 89.69 124 TYR A N 1
ATOM 1001 C CA . TYR A 1 124 ? 8.620 5.694 2.487 1.00 89.69 124 TYR A CA 1
ATOM 1002 C C . TYR A 1 124 ? 7.958 5.069 1.255 1.00 89.69 124 TYR A C 1
ATOM 1004 O O . TYR A 1 124 ? 8.504 5.143 0.157 1.00 89.69 124 TYR A O 1
ATOM 1012 N N . ARG A 1 125 ? 6.771 4.478 1.410 1.00 90.12 125 ARG A N 1
ATOM 1013 C CA . ARG A 1 125 ? 6.020 3.897 0.290 1.00 90.12 125 ARG A CA 1
ATOM 1014 C C . ARG A 1 125 ? 5.474 4.967 -0.653 1.00 90.12 125 ARG A C 1
ATOM 1016 O O . ARG A 1 125 ? 5.594 4.817 -1.864 1.00 90.12 125 ARG A O 1
ATOM 1023 N N . ILE A 1 126 ? 4.945 6.069 -0.120 1.00 90.88 126 ILE A N 1
ATOM 1024 C CA . ILE A 1 126 ? 4.514 7.223 -0.928 1.00 90.88 126 ILE A CA 1
ATOM 1025 C C . ILE A 1 126 ? 5.707 7.816 -1.687 1.00 90.88 126 ILE A C 1
ATOM 1027 O O . ILE A 1 126 ? 5.610 8.088 -2.884 1.00 90.88 126 ILE A O 1
ATOM 1031 N N . PHE A 1 127 ? 6.854 7.956 -1.021 1.00 93.69 127 PHE A N 1
ATOM 1032 C CA . PHE A 1 127 ? 8.084 8.405 -1.667 1.00 93.69 127 PHE A CA 1
ATOM 1033 C C . PHE A 1 127 ? 8.522 7.452 -2.791 1.00 93.69 127 PHE A C 1
ATOM 1035 O O . PHE A 1 127 ? 8.858 7.907 -3.882 1.00 93.69 127 PHE A O 1
ATOM 1042 N N . ALA A 1 128 ? 8.442 6.134 -2.581 1.00 93.00 128 ALA A N 1
ATOM 1043 C CA . ALA A 1 128 ? 8.738 5.146 -3.618 1.00 93.00 128 ALA A CA 1
ATOM 1044 C C . ALA A 1 128 ? 7.809 5.278 -4.838 1.00 93.00 128 ALA A C 1
ATOM 1046 O O . ALA A 1 128 ? 8.289 5.232 -5.969 1.00 93.00 128 ALA A O 1
ATOM 1047 N N . VAL A 1 129 ? 6.505 5.501 -4.630 1.00 94.69 129 VAL A N 1
ATOM 1048 C CA . VAL A 1 129 ? 5.541 5.772 -5.717 1.00 94.69 129 VAL A CA 1
ATOM 1049 C C . VAL A 1 129 ? 5.958 7.002 -6.526 1.00 94.69 129 VAL A C 1
ATOM 1051 O O . VAL A 1 129 ? 5.944 6.960 -7.757 1.00 94.69 129 VAL A O 1
ATOM 1054 N N . MET A 1 130 ? 6.366 8.080 -5.852 1.00 95.00 130 MET A N 1
ATOM 1055 C CA . MET A 1 130 ? 6.824 9.309 -6.506 1.00 95.00 130 MET A CA 1
ATOM 1056 C C . MET A 1 130 ? 8.087 9.068 -7.346 1.00 95.00 130 MET A C 1
ATOM 1058 O O . MET A 1 130 ? 8.119 9.433 -8.521 1.00 95.00 130 MET A O 1
ATOM 1062 N N . VAL A 1 131 ? 9.097 8.400 -6.777 1.00 95.88 131 VAL A N 1
ATOM 1063 C CA . VAL A 1 131 ? 10.350 8.071 -7.478 1.00 95.88 131 VAL A CA 1
ATOM 1064 C C . VAL A 1 131 ? 10.092 7.166 -8.684 1.00 95.88 131 VAL A C 1
ATOM 1066 O O . VAL A 1 131 ? 10.587 7.446 -9.773 1.00 95.88 131 VAL A O 1
ATOM 1069 N N . LEU A 1 132 ? 9.285 6.112 -8.529 1.00 94.38 132 LEU A N 1
ATOM 1070 C CA . LEU A 1 132 ? 8.929 5.207 -9.627 1.00 94.38 132 LEU A CA 1
ATOM 1071 C C . LEU A 1 132 ? 8.195 5.938 -10.753 1.00 94.38 132 LEU A C 1
ATOM 1073 O O . LEU A 1 132 ? 8.517 5.743 -11.922 1.00 94.38 132 LEU A O 1
ATOM 1077 N N . SER A 1 133 ? 7.249 6.814 -10.410 1.00 94.69 133 SER A N 1
ATOM 1078 C CA . SER A 1 133 ? 6.522 7.617 -11.401 1.00 94.69 133 SER A CA 1
ATOM 1079 C C . SER A 1 133 ? 7.472 8.520 -12.190 1.00 94.69 133 SER A C 1
ATOM 1081 O O . SER A 1 133 ? 7.386 8.593 -13.416 1.00 94.69 133 SER A O 1
ATOM 1083 N N . PHE A 1 134 ? 8.427 9.155 -11.504 1.00 94.19 134 PHE A N 1
ATOM 1084 C CA . PHE A 1 134 ? 9.452 9.968 -12.151 1.00 94.19 134 PHE A CA 1
ATOM 1085 C C . PHE A 1 134 ? 10.335 9.139 -13.095 1.00 94.19 134 PHE A C 1
ATOM 1087 O O . PHE A 1 134 ? 10.554 9.540 -14.237 1.00 94.19 134 PHE A O 1
ATOM 1094 N N . LEU A 1 135 ? 10.787 7.955 -12.664 1.00 91.88 135 LEU A N 1
ATOM 1095 C CA . LEU A 1 135 ? 11.590 7.052 -13.495 1.00 91.88 135 LEU A CA 1
ATOM 1096 C C . LEU A 1 135 ? 10.847 6.592 -14.753 1.00 91.88 135 LEU A C 1
ATOM 1098 O O . LEU A 1 135 ? 11.460 6.493 -15.815 1.00 91.88 135 LEU A O 1
ATOM 1102 N N . ILE A 1 136 ? 9.541 6.336 -14.657 1.00 90.25 136 ILE A N 1
ATOM 1103 C CA . ILE A 1 136 ? 8.709 5.967 -15.808 1.00 90.25 136 ILE A CA 1
ATOM 1104 C C . ILE A 1 136 ? 8.667 7.110 -16.827 1.00 90.25 136 ILE A C 1
ATOM 1106 O O . ILE A 1 136 ? 8.936 6.884 -18.006 1.00 90.25 136 ILE A O 1
ATOM 1110 N N . ILE A 1 137 ? 8.381 8.340 -16.383 1.00 91.00 137 ILE A N 1
ATOM 1111 C CA . ILE A 1 137 ? 8.345 9.521 -17.262 1.00 91.00 137 ILE A CA 1
ATOM 1112 C C . ILE A 1 137 ? 9.715 9.745 -17.909 1.00 91.00 137 ILE A C 1
ATOM 1114 O O . ILE A 1 137 ? 9.803 9.973 -19.117 1.00 91.00 137 ILE A O 1
ATOM 1118 N N . PHE A 1 138 ? 10.789 9.630 -17.127 1.00 88.94 138 PHE A N 1
ATOM 1119 C CA . PHE A 1 138 ? 12.159 9.788 -17.609 1.00 88.94 138 PHE A CA 1
ATOM 1120 C C . PHE A 1 138 ? 12.516 8.741 -18.674 1.00 88.94 138 PHE A C 1
ATOM 1122 O O . PHE A 1 138 ? 12.984 9.088 -19.757 1.00 88.94 138 PHE A O 1
ATOM 1129 N N . THR A 1 139 ? 12.212 7.469 -18.406 1.00 85.25 139 THR A N 1
ATOM 1130 C CA . THR A 1 139 ? 12.453 6.349 -19.329 1.00 85.25 139 THR A CA 1
ATOM 1131 C C . THR A 1 139 ? 11.653 6.503 -20.620 1.00 85.25 139 THR A C 1
ATOM 1133 O O . THR A 1 139 ? 12.189 6.310 -21.711 1.00 85.25 139 THR A O 1
ATOM 1136 N N . SER A 1 140 ? 10.388 6.915 -20.503 1.00 84.25 140 SER A N 1
ATOM 1137 C CA . SER A 1 140 ? 9.517 7.182 -21.647 1.00 84.25 140 SER A CA 1
ATOM 1138 C C . SER A 1 140 ? 10.020 8.354 -22.493 1.00 84.25 140 SER A C 1
ATOM 1140 O O . SER A 1 140 ? 9.946 8.290 -23.715 1.00 84.25 140 SER A O 1
ATOM 1142 N N . THR A 1 141 ? 10.537 9.414 -21.866 1.00 83.88 141 THR A N 1
ATOM 1143 C CA . THR A 1 141 ? 11.028 10.611 -22.573 1.00 83.88 141 THR A CA 1
ATOM 1144 C C . THR A 1 141 ? 12.319 10.323 -23.332 1.00 83.88 141 THR A C 1
ATOM 1146 O O . THR A 1 141 ? 12.494 10.780 -24.457 1.00 83.88 141 THR A O 1
ATOM 1149 N N . LEU A 1 142 ? 13.215 9.531 -22.742 1.00 80.62 142 LEU A N 1
ATOM 1150 C CA . LEU A 1 142 ? 14.469 9.143 -23.382 1.00 80.62 142 LEU A CA 1
ATOM 1151 C C . LEU A 1 142 ? 14.297 8.031 -24.428 1.00 80.62 142 LEU A C 1
ATOM 1153 O O . LEU A 1 142 ? 15.276 7.663 -25.073 1.00 80.62 142 LEU A O 1
ATOM 1157 N N . ASN A 1 143 ? 13.076 7.499 -24.593 1.00 69.81 143 ASN A N 1
ATOM 1158 C CA . ASN A 1 143 ? 12.761 6.373 -25.473 1.00 69.81 143 ASN A CA 1
ATOM 1159 C C . ASN A 1 143 ? 13.785 5.235 -25.311 1.00 69.81 143 ASN A C 1
ATOM 1161 O O . ASN A 1 143 ? 14.295 4.685 -26.289 1.00 69.81 143 ASN A O 1
ATOM 1165 N N . ILE A 1 144 ? 14.152 4.937 -24.054 1.00 66.69 144 ILE A N 1
ATOM 1166 C CA . ILE A 1 144 ? 15.146 3.909 -23.737 1.00 66.69 144 ILE A CA 1
ATOM 1167 C C . ILE A 1 144 ? 14.499 2.555 -24.000 1.00 66.69 144 ILE A C 1
ATOM 1169 O O . ILE A 1 144 ? 13.967 1.898 -23.109 1.00 66.69 144 ILE A O 1
ATOM 1173 N N . LYS A 1 145 ? 14.569 2.131 -25.256 1.00 66.69 145 LYS A N 1
ATOM 1174 C CA . LYS A 1 145 ? 14.301 0.766 -25.672 1.00 66.69 145 LYS A CA 1
ATOM 1175 C C . LYS A 1 145 ? 15.595 -0.011 -25.512 1.00 66.69 145 LYS A C 1
ATOM 1177 O O . LYS A 1 145 ? 16.428 -0.047 -26.420 1.00 66.69 145 LYS A O 1
ATOM 1182 N N . PHE A 1 146 ? 15.783 -0.633 -24.347 1.00 63.75 146 PHE A N 1
ATOM 1183 C CA . PHE A 1 146 ? 16.958 -1.479 -24.091 1.00 63.75 146 PHE A CA 1
ATOM 1184 C C . PHE A 1 146 ? 17.120 -2.560 -25.172 1.00 63.75 146 PHE A C 1
ATOM 1186 O O . PHE A 1 146 ? 18.244 -2.917 -25.522 1.00 63.75 146 PHE A O 1
ATOM 1193 N N . LEU A 1 147 ? 16.006 -3.020 -25.751 1.00 59.69 147 LEU A N 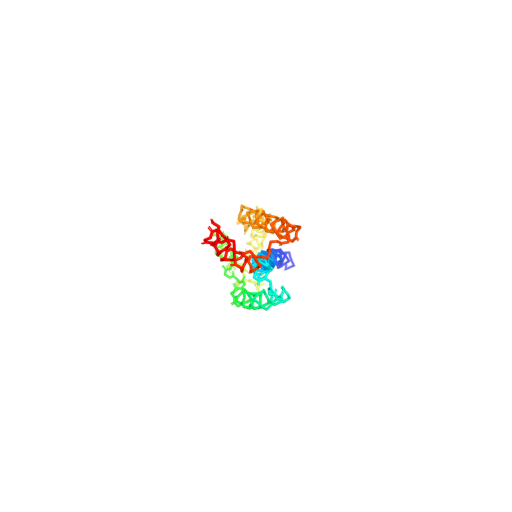1
ATOM 1194 C CA . LEU A 1 147 ? 15.981 -3.987 -26.844 1.00 59.69 147 LEU A CA 1
ATOM 1195 C C . LEU A 1 147 ? 16.609 -3.450 -28.147 1.00 59.69 147 LEU A C 1
ATOM 1197 O O . LEU A 1 147 ? 17.338 -4.179 -28.815 1.00 59.69 147 LEU A O 1
ATOM 1201 N N . GLU A 1 148 ? 16.382 -2.181 -28.503 1.00 62.78 148 GLU A N 1
ATOM 1202 C CA . GLU A 1 148 ? 17.002 -1.558 -29.685 1.00 62.78 148 GLU A CA 1
ATOM 1203 C C . GLU A 1 148 ? 18.481 -1.236 -29.447 1.00 62.78 148 GLU A C 1
ATOM 1205 O O . GLU A 1 148 ? 19.309 -1.436 -30.339 1.00 62.78 148 GLU A O 1
ATOM 1210 N N . PHE A 1 149 ? 18.833 -0.798 -28.233 1.00 60.12 149 PHE A N 1
ATOM 1211 C CA . PHE A 1 149 ? 20.224 -0.566 -27.842 1.00 60.12 149 PHE A CA 1
ATOM 1212 C C . PHE A 1 149 ? 21.041 -1.866 -27.888 1.00 60.12 149 PHE A C 1
ATOM 1214 O O . PHE A 1 149 ? 22.067 -1.920 -28.561 1.00 60.12 149 PHE A O 1
ATOM 1221 N N . ALA A 1 150 ? 20.553 -2.947 -27.268 1.00 61.28 150 ALA A N 1
ATOM 1222 C CA . ALA A 1 150 ? 21.218 -4.251 -27.280 1.00 61.28 150 ALA A CA 1
ATOM 1223 C C . ALA A 1 150 ? 21.353 -4.842 -28.694 1.00 61.28 150 ALA A C 1
ATOM 1225 O O . ALA A 1 150 ? 22.330 -5.532 -28.978 1.00 61.28 150 ALA A O 1
ATOM 1226 N N . ARG A 1 151 ? 20.408 -4.544 -29.595 1.00 60.50 151 ARG A N 1
ATOM 1227 C CA . ARG A 1 151 ? 20.458 -4.981 -30.997 1.00 60.50 151 ARG A CA 1
ATOM 1228 C C . ARG A 1 151 ? 21.466 -4.188 -31.835 1.00 60.50 151 ARG A C 1
ATOM 1230 O O . ARG A 1 151 ? 22.076 -4.771 -32.719 1.00 60.50 151 ARG A O 1
ATOM 1237 N N . LYS A 1 152 ? 21.680 -2.898 -31.543 1.00 60.78 152 LYS A N 1
ATOM 1238 C CA . LYS A 1 152 ? 22.650 -2.033 -32.250 1.00 60.78 152 LYS A CA 1
ATOM 1239 C C . LYS A 1 152 ? 24.103 -2.192 -31.789 1.00 60.78 152 LYS A C 1
ATOM 1241 O O . LYS A 1 152 ? 25.012 -1.908 -32.562 1.00 60.78 152 LYS A O 1
ATOM 1246 N N . VAL A 1 153 ? 24.346 -2.625 -30.552 1.00 64.56 153 VAL A N 1
ATOM 1247 C CA . VAL A 1 153 ? 25.707 -2.822 -30.015 1.00 64.56 153 VAL A CA 1
ATOM 1248 C C . VAL A 1 153 ? 26.563 -3.806 -30.839 1.00 64.56 153 VAL A C 1
ATOM 1250 O O . VAL A 1 153 ? 27.703 -3.449 -31.143 1.00 64.56 153 VAL A O 1
ATOM 1253 N N . PRO A 1 154 ? 26.084 -5.000 -31.249 1.00 62.12 154 PRO A N 1
ATOM 1254 C CA . PRO A 1 154 ? 26.901 -5.908 -32.058 1.00 62.12 154 PRO A CA 1
ATOM 1255 C C . PRO A 1 154 ? 27.239 -5.354 -33.454 1.00 62.12 154 PRO A C 1
ATOM 1257 O O . PRO A 1 154 ? 28.341 -5.603 -33.940 1.00 62.12 154 PRO A O 1
ATOM 1260 N N . ASP A 1 155 ? 26.365 -4.547 -34.065 1.00 59.31 155 ASP A N 1
ATOM 1261 C CA . ASP A 1 155 ? 26.611 -3.958 -35.392 1.00 59.31 155 ASP A CA 1
ATOM 1262 C C . ASP A 1 155 ? 27.741 -2.912 -35.373 1.00 59.31 155 ASP A C 1
ATOM 1264 O O . ASP A 1 155 ? 28.548 -2.846 -36.298 1.00 59.31 155 ASP A O 1
ATOM 1268 N N . ILE A 1 156 ? 27.870 -2.135 -34.292 1.00 59.97 156 ILE A N 1
ATOM 1269 C CA . ILE A 1 156 ? 28.947 -1.138 -34.142 1.00 59.97 156 ILE A CA 1
ATOM 1270 C C . ILE A 1 156 ? 30.319 -1.821 -34.010 1.00 59.97 156 ILE A C 1
ATOM 1272 O O . ILE A 1 156 ? 31.295 -1.379 -34.618 1.00 59.97 156 ILE A O 1
ATOM 1276 N N . PHE A 1 157 ? 30.393 -2.932 -33.271 1.00 59.94 157 PHE A N 1
ATOM 1277 C CA . PHE A 1 157 ? 31.621 -3.726 -33.150 1.00 59.94 157 PHE A CA 1
ATOM 1278 C C . PHE A 1 157 ? 31.963 -4.510 -34.429 1.00 59.94 157 PHE A C 1
ATOM 1280 O O . PHE A 1 157 ? 33.134 -4.802 -34.669 1.00 59.94 157 PHE A O 1
ATOM 1287 N N . ALA A 1 158 ? 30.973 -4.842 -35.264 1.00 59.00 158 ALA A N 1
ATOM 1288 C CA . ALA A 1 158 ? 31.205 -5.472 -36.563 1.00 59.00 158 ALA A CA 1
ATOM 1289 C C . ALA A 1 158 ? 31.779 -4.480 -37.592 1.00 59.00 158 ALA A C 1
ATOM 1291 O O . ALA A 1 158 ? 32.702 -4.825 -38.328 1.00 59.00 158 ALA A O 1
ATOM 1292 N N . ILE A 1 159 ? 31.294 -3.234 -37.602 1.00 57.47 159 ILE A N 1
ATOM 1293 C CA . ILE A 1 159 ? 31.784 -2.182 -38.507 1.00 57.47 159 ILE A CA 1
ATOM 1294 C C . ILE A 1 159 ? 33.223 -1.769 -38.155 1.00 57.47 159 ILE A C 1
ATOM 1296 O O . ILE A 1 159 ? 34.029 -1.563 -39.057 1.00 57.47 159 ILE A O 1
ATOM 1300 N N . SER A 1 160 ? 33.599 -1.736 -36.870 1.00 56.69 160 SER A N 1
ATOM 1301 C CA . SER A 1 160 ? 34.973 -1.394 -36.460 1.00 56.69 160 SER A CA 1
ATOM 1302 C C . SER A 1 160 ? 36.012 -2.495 -36.726 1.00 56.69 160 SER A C 1
ATOM 1304 O O . SER A 1 160 ? 37.192 -2.274 -36.479 1.00 56.69 160 SER A O 1
ATOM 1306 N N . ARG A 1 161 ? 35.593 -3.697 -37.146 1.00 55.88 161 ARG A N 1
ATOM 1307 C CA . ARG A 1 161 ? 36.491 -4.796 -37.553 1.00 55.88 161 ARG A CA 1
ATOM 1308 C C . ARG A 1 161 ? 36.732 -4.857 -39.062 1.00 55.88 161 ARG A C 1
ATOM 1310 O O . ARG A 1 161 ? 37.577 -5.634 -39.495 1.00 55.88 161 ARG A O 1
ATOM 1317 N N . LEU A 1 162 ? 35.966 -4.099 -39.846 1.00 58.16 162 LEU A N 1
ATOM 1318 C CA . LEU A 1 162 ? 36.072 -4.024 -41.307 1.00 58.16 162 LEU A CA 1
ATOM 1319 C C . LEU A 1 162 ? 36.845 -2.785 -41.792 1.00 58.16 162 LEU A C 1
ATOM 1321 O O . LEU A 1 162 ? 37.006 -2.617 -43.000 1.00 58.16 162 LEU A O 1
ATOM 1325 N N . MET A 1 163 ? 37.320 -1.947 -40.868 1.00 49.50 163 MET A N 1
ATOM 1326 C CA . MET A 1 163 ? 38.177 -0.783 -41.110 1.00 49.50 163 MET A CA 1
ATOM 1327 C C . MET A 1 163 ? 39.540 -1.012 -40.461 1.00 49.50 163 MET A C 1
ATOM 1329 O O . MET A 1 163 ? 40.548 -0.625 -41.088 1.00 49.50 163 MET A O 1
#

Foldseek 3Di:
DPLLVVLLVVLLVVLVVVVVVLLVLVLLLQLLVQLLVCLLQVHDSVCSVVVSVVSSVVVVVVVVPPDSVVLVLVQDVVCNVLVVVLVVCVPDPDPVSVVSSVVSSVVSVVPPSVSVDPVVVVVVSVVSSVVSVVSSVVCVVVVNRVVVVVVCVVVVVVVVVVD

Nearest PDB structures (foldseek):
  4tx5-assembly1_A  TM=3.151E-01  e=9.696E+00  Homo sapiens

Radius of gyration: 26.16 Å; Cα contacts (8 Å, |Δi|>4): 88; chains: 1; bounding box: 66×24×79 Å

Secondary structure (DSSP, 8-state):
-HHHHHHHHHHHHHHHHHHHHHHHHHHHHHHHHHHHHHHHTT--GGGGHHHHHHHHHHHHHHHHHS-TTHHHHHH-HHHHHHHHHHHHTTT---HHHHHHHHHHHHHHHHS-GGGT--HHHHHHHHHHHHHHHHHHHHHHHTT--HHHHHHHHHHHHHHTT--